Protein AF-A0AAV4PUG4-F1 (afdb_monomer_lite)

Structure (mmCIF, N/CA/C/O backbone):
data_AF-A0AAV4PUG4-F1
#
_entry.id   AF-A0AAV4PUG4-F1
#
loop_
_atom_site.group_PDB
_atom_site.id
_atom_site.type_symbol
_atom_site.label_atom_id
_atom_site.label_alt_id
_atom_site.label_comp_id
_atom_site.label_asym_id
_atom_site.label_entity_id
_atom_site.label_seq_id
_atom_site.pdbx_PDB_ins_code
_atom_site.Cartn_x
_atom_site.Cartn_y
_atom_site.Cartn_z
_atom_site.occupancy
_atom_site.B_iso_or_equiv
_atom_site.auth_seq_id
_atom_site.auth_comp_id
_atom_site.auth_asym_id
_atom_site.auth_atom_id
_atom_site.pdbx_PDB_model_num
ATOM 1 N N . MET A 1 1 ? -21.961 -2.783 -9.745 1.00 47.66 1 MET A N 1
ATOM 2 C CA . MET A 1 1 ? -20.865 -1.880 -9.333 1.00 47.66 1 MET A CA 1
ATOM 3 C C . MET A 1 1 ? -20.756 -1.959 -7.824 1.00 47.66 1 MET A C 1
ATOM 5 O O . MET A 1 1 ? -21.738 -1.637 -7.167 1.00 47.66 1 MET A O 1
ATOM 9 N N . ASN A 1 2 ? -19.625 -2.420 -7.285 1.00 57.22 2 ASN A N 1
ATOM 10 C CA . ASN A 1 2 ? -19.350 -2.232 -5.861 1.00 57.22 2 ASN A CA 1
ATOM 11 C C . ASN A 1 2 ? -19.141 -0.736 -5.630 1.00 57.22 2 ASN A C 1
ATOM 13 O O . ASN A 1 2 ? -18.275 -0.128 -6.254 1.00 57.22 2 ASN A O 1
ATOM 17 N N . VAL A 1 3 ? -19.992 -0.135 -4.803 1.00 79.38 3 VAL A N 1
ATOM 18 C CA . VAL A 1 3 ? -19.873 1.275 -4.426 1.00 79.38 3 VAL A CA 1
ATOM 19 C C . VAL A 1 3 ? -18.875 1.341 -3.279 1.00 79.38 3 VAL A C 1
ATOM 21 O O . VAL A 1 3 ? -19.104 0.715 -2.249 1.00 79.38 3 VAL A O 1
ATOM 24 N N . PHE A 1 4 ? -17.782 2.082 -3.458 1.00 77.25 4 PHE A N 1
ATOM 25 C CA . PHE A 1 4 ? -16.830 2.356 -2.384 1.00 77.25 4 PHE A CA 1
ATOM 26 C C . PHE A 1 4 ? -17.501 3.250 -1.336 1.00 77.25 4 PHE A C 1
ATOM 28 O O . PHE A 1 4 ? -17.987 4.333 -1.670 1.00 77.25 4 PHE A O 1
ATOM 35 N N . LYS A 1 5 ? -17.579 2.791 -0.084 1.00 79.19 5 LYS A N 1
ATOM 36 C CA . LYS A 1 5 ? -18.318 3.482 0.984 1.00 79.19 5 LYS A CA 1
ATOM 37 C C . LYS A 1 5 ? -17.374 3.902 2.096 1.00 79.19 5 LYS A C 1
ATOM 39 O O . LYS A 1 5 ? -16.655 3.072 2.647 1.00 79.19 5 LYS A O 1
ATOM 44 N N . ILE A 1 6 ? -17.434 5.179 2.455 1.00 83.25 6 ILE A N 1
ATOM 45 C CA . ILE A 1 6 ? -16.661 5.760 3.552 1.00 83.25 6 ILE A CA 1
ATOM 46 C C . ILE A 1 6 ? -17.635 6.215 4.636 1.00 83.25 6 ILE A C 1
ATOM 48 O O . ILE A 1 6 ? -18.618 6.894 4.335 1.00 83.25 6 ILE A O 1
ATOM 52 N N . ALA A 1 7 ? -17.369 5.841 5.884 1.00 82.06 7 ALA A N 1
ATOM 53 C CA . ALA A 1 7 ? -18.074 6.359 7.050 1.00 82.06 7 ALA A CA 1
ATOM 54 C C . ALA A 1 7 ? -17.152 7.270 7.860 1.00 82.06 7 ALA A C 1
ATOM 56 O O . ALA A 1 7 ? -15.950 7.028 7.941 1.00 82.06 7 ALA A O 1
ATOM 57 N N . GLN A 1 8 ? -17.717 8.280 8.513 1.00 87.56 8 GLN A N 1
ATOM 58 C CA . GLN A 1 8 ? -17.003 9.097 9.488 1.00 87.56 8 GLN A CA 1
ATOM 59 C C . GLN A 1 8 ? -17.889 9.295 10.713 1.00 87.56 8 GLN A C 1
ATOM 61 O O . GLN A 1 8 ? -19.052 9.666 10.556 1.00 87.56 8 GLN A O 1
ATOM 66 N N . GLN A 1 9 ? -17.356 9.044 11.911 1.00 85.75 9 GLN A N 1
ATOM 67 C CA . GLN A 1 9 ? -18.114 9.187 13.152 1.00 85.75 9 GLN A CA 1
ATOM 68 C C . GLN A 1 9 ? -17.207 9.446 14.364 1.00 85.75 9 GLN A C 1
ATOM 70 O O . GLN A 1 9 ? -16.270 8.691 14.624 1.00 85.75 9 GLN A O 1
ATOM 75 N N . ASN A 1 10 ? -17.562 10.452 15.169 1.00 88.94 10 ASN A N 1
ATOM 76 C CA . ASN A 1 10 ? -17.051 10.603 16.532 1.00 88.94 10 ASN A CA 1
ATOM 77 C C . ASN A 1 10 ? -17.900 9.741 17.492 1.00 88.94 10 ASN A C 1
ATOM 79 O O . ASN A 1 10 ? -19.133 9.814 17.472 1.00 88.94 10 ASN A O 1
ATOM 83 N N . LEU A 1 11 ? -17.251 8.901 18.299 1.00 89.50 11 LEU A N 1
ATOM 84 C CA . LEU A 1 11 ? -17.888 7.919 19.182 1.00 89.50 11 LEU A CA 1
ATOM 85 C C . LEU A 1 11 ? -17.875 8.319 20.664 1.00 89.50 11 LEU A C 1
ATOM 87 O O . LEU A 1 11 ? -18.442 7.587 21.477 1.00 89.50 11 LEU A O 1
ATOM 91 N N . GLN A 1 12 ? -17.275 9.462 21.014 1.00 93.06 12 GLN A N 1
ATOM 92 C CA . GLN A 1 12 ? -17.271 10.060 22.358 1.00 93.06 12 GLN A CA 1
ATOM 93 C C . GLN A 1 12 ? -16.884 9.079 23.477 1.00 93.06 12 GLN A C 1
ATOM 95 O O . GLN A 1 12 ? -17.506 9.032 24.540 1.00 93.06 12 GLN A O 1
ATOM 100 N N . HIS A 1 13 ? -15.908 8.216 23.204 1.00 88.06 13 HIS A N 1
ATOM 101 C CA . HIS A 1 13 ? -15.440 7.134 24.069 1.00 88.06 13 HIS A CA 1
ATOM 102 C C . HIS A 1 13 ? -16.545 6.156 24.523 1.00 88.06 13 HIS A C 1
ATOM 104 O O . HIS A 1 13 ? -16.383 5.431 25.505 1.00 88.06 13 HIS A O 1
ATOM 110 N N . SER A 1 14 ? -17.678 6.088 23.815 1.00 92.25 14 SER A N 1
ATOM 111 C CA . SER A 1 14 ? -18.820 5.245 24.176 1.00 92.25 14 SER A CA 1
ATOM 112 C C . SER A 1 14 ? -18.674 3.824 23.636 1.00 92.25 14 SER A C 1
ATOM 114 O O . SER A 1 14 ? -18.632 3.588 22.422 1.00 92.25 14 SER A O 1
ATOM 116 N N . LYS A 1 15 ? -18.667 2.840 24.546 1.00 88.38 15 LYS A N 1
ATOM 117 C CA . LYS A 1 15 ? -18.647 1.409 24.195 1.00 88.38 15 LYS A CA 1
ATOM 118 C C . LYS A 1 15 ? -19.828 1.029 23.304 1.00 88.38 15 LYS A C 1
ATOM 120 O O . LYS A 1 15 ? -19.654 0.322 22.316 1.00 88.38 15 LYS A O 1
ATOM 125 N N . ALA A 1 16 ? -21.024 1.511 23.643 1.00 91.94 16 ALA A N 1
ATOM 126 C CA . ALA A 1 16 ? -22.238 1.217 22.890 1.00 91.94 16 ALA A CA 1
ATOM 127 C C . ALA A 1 16 ? -22.187 1.821 21.481 1.00 91.94 16 ALA A C 1
ATOM 129 O O . ALA A 1 16 ? -22.486 1.120 20.516 1.00 91.94 16 ALA A O 1
ATOM 130 N N . ALA A 1 17 ? -21.751 3.082 21.355 1.00 86.81 17 ALA A N 1
ATOM 131 C CA . ALA A 1 17 ? -21.605 3.734 20.055 1.00 86.81 17 ALA A CA 1
ATOM 132 C C . ALA A 1 17 ? -20.586 2.997 19.178 1.00 86.81 17 ALA A C 1
ATOM 134 O O . ALA A 1 17 ? -20.859 2.735 18.013 1.00 86.81 17 ALA A O 1
ATOM 135 N N . THR A 1 18 ? -19.456 2.589 19.761 1.00 85.25 18 THR A N 1
ATOM 136 C CA . THR A 1 18 ? -18.406 1.844 19.052 1.00 85.25 18 THR A CA 1
ATOM 137 C C . THR A 1 18 ? -18.911 0.506 18.518 1.00 85.25 18 THR A C 1
ATOM 139 O O . THR A 1 18 ? -18.748 0.222 17.334 1.00 85.25 18 THR A O 1
ATOM 142 N N . LEU A 1 19 ? -19.584 -0.298 19.347 1.00 84.56 19 LEU A N 1
ATOM 143 C CA . LEU A 1 19 ? -20.103 -1.605 18.924 1.00 84.56 19 LEU A CA 1
ATOM 144 C C . LEU A 1 19 ? -21.215 -1.489 17.874 1.00 84.56 19 LEU A C 1
ATOM 146 O O . LEU A 1 19 ? -21.238 -2.259 16.915 1.00 84.56 19 LEU A O 1
ATOM 150 N N . LEU A 1 20 ? -22.125 -0.524 18.031 1.00 89.00 20 LEU A N 1
ATOM 151 C CA . LEU A 1 20 ? -23.179 -0.277 17.045 1.00 89.00 20 LEU A CA 1
ATOM 152 C C . LEU A 1 20 ? -22.601 0.217 15.718 1.00 89.00 20 LEU A C 1
ATOM 154 O O . LEU A 1 20 ? -23.068 -0.202 14.662 1.00 89.00 20 LEU A O 1
ATOM 158 N N . PHE A 1 21 ? -21.577 1.071 15.766 1.00 86.69 21 PHE A N 1
ATOM 159 C CA . PHE A 1 21 ? -20.921 1.573 14.569 1.00 86.69 21 PHE A CA 1
ATOM 160 C C . PHE A 1 21 ? -20.170 0.461 13.832 1.00 86.69 21 PHE A C 1
ATOM 162 O O . PHE A 1 21 ? -20.378 0.312 12.637 1.00 86.69 21 PHE A O 1
ATOM 169 N N . ILE A 1 22 ? -19.403 -0.392 14.524 1.00 80.06 22 ILE A N 1
ATOM 170 C CA . ILE A 1 22 ? -18.754 -1.568 13.908 1.00 80.06 22 ILE A CA 1
ATOM 171 C C . ILE A 1 22 ? -19.788 -2.463 13.217 1.00 80.06 22 ILE A C 1
ATOM 173 O O . ILE A 1 22 ? -19.631 -2.791 12.043 1.00 80.06 22 ILE A O 1
ATOM 177 N N . LYS A 1 23 ? -20.884 -2.789 13.911 1.00 82.19 23 LYS A N 1
ATOM 178 C CA . LYS A 1 23 ? -21.959 -3.608 13.340 1.00 82.19 23 LYS A CA 1
ATOM 179 C C . LYS A 1 23 ? -22.566 -2.964 12.091 1.00 82.19 23 LYS A C 1
ATOM 181 O O . LYS A 1 23 ? -22.809 -3.647 11.103 1.00 82.19 23 LYS A O 1
ATOM 186 N N . LEU A 1 24 ? -22.774 -1.647 12.111 1.00 85.06 24 LEU A N 1
ATOM 187 C CA . LEU A 1 24 ? -23.261 -0.898 10.955 1.00 85.06 24 LEU A CA 1
ATOM 188 C C . LEU A 1 24 ? -22.274 -0.954 9.780 1.00 85.06 24 LEU A C 1
ATOM 190 O O . LEU A 1 24 ? -22.708 -1.117 8.641 1.00 85.06 24 LEU A O 1
ATOM 194 N N . LEU A 1 25 ? -20.972 -0.808 10.045 1.00 81.50 25 LEU A N 1
ATOM 195 C CA . LEU A 1 25 ? -19.933 -0.870 9.017 1.00 81.50 25 LEU A CA 1
ATOM 196 C C . LEU A 1 25 ? -19.944 -2.225 8.301 1.00 81.50 25 LEU A C 1
ATOM 198 O O . LEU A 1 25 ? -19.922 -2.255 7.072 1.00 81.50 25 LEU A O 1
ATOM 202 N N . GLU A 1 26 ? -20.058 -3.318 9.060 1.00 76.69 26 GLU A N 1
ATOM 203 C CA . GLU A 1 26 ? -20.163 -4.686 8.535 1.00 76.69 26 GLU A CA 1
ATOM 204 C C . GLU A 1 26 ? -21.475 -4.909 7.766 1.00 76.69 26 GLU A C 1
ATOM 206 O O . GLU A 1 26 ? -21.458 -5.348 6.619 1.00 76.69 26 GLU A O 1
ATOM 211 N N . GLU A 1 27 ? -22.625 -4.554 8.354 1.00 86.19 27 GLU A N 1
ATOM 212 C C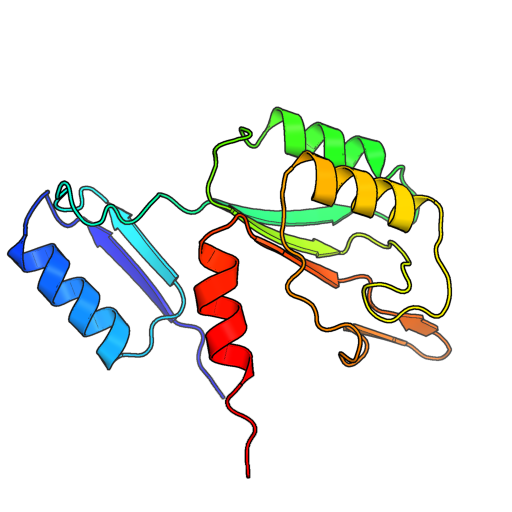A . GLU A 1 27 ? -23.950 -4.738 7.736 1.00 86.19 27 GLU A CA 1
ATOM 213 C C . GLU A 1 27 ? -24.123 -3.954 6.430 1.00 86.19 27 GLU A C 1
ATOM 215 O O . GLU A 1 27 ? -24.907 -4.338 5.557 1.00 86.19 27 GLU A O 1
ATOM 220 N N . LYS A 1 28 ? -23.450 -2.808 6.315 1.00 83.75 28 LYS A N 1
ATOM 221 C CA . LYS A 1 28 ? -23.546 -1.919 5.153 1.00 83.75 28 LYS A CA 1
ATOM 222 C C . LYS A 1 28 ? -22.356 -2.036 4.210 1.00 83.75 28 LYS A C 1
ATOM 224 O O . LYS A 1 28 ? -22.366 -1.331 3.196 1.00 83.75 28 LYS A O 1
ATOM 229 N N . ASP A 1 29 ? -21.412 -2.932 4.491 1.00 79.75 29 ASP A N 1
ATOM 230 C CA . ASP A 1 29 ? -20.234 -3.200 3.664 1.00 79.75 29 ASP A CA 1
ATOM 231 C C . ASP A 1 29 ? -19.435 -1.911 3.384 1.00 79.75 29 ASP A C 1
ATOM 233 O O . ASP A 1 29 ? -19.253 -1.489 2.239 1.00 79.75 29 ASP A O 1
ATOM 237 N N . PHE A 1 30 ? -19.069 -1.195 4.456 1.00 77.94 30 PHE A N 1
ATOM 238 C CA . PHE A 1 30 ? -18.215 -0.008 4.363 1.00 77.94 30 PHE A CA 1
ATOM 239 C C . PHE A 1 30 ? -16.760 -0.392 4.088 1.00 77.94 30 PHE A C 1
ATOM 241 O O . PHE A 1 30 ? -16.220 -1.317 4.686 1.00 77.94 30 PHE A O 1
ATOM 248 N N . SER A 1 31 ? -16.111 0.367 3.208 1.00 75.69 31 SER A N 1
ATOM 249 C CA . SER A 1 31 ? -14.725 0.141 2.790 1.00 75.69 31 SER A CA 1
ATOM 250 C C . SER A 1 31 ? -13.720 0.790 3.744 1.00 75.69 31 SER A C 1
ATOM 252 O O . SER A 1 31 ? -12.688 0.200 4.043 1.00 75.69 31 SER A O 1
ATOM 254 N N . ILE A 1 32 ? -14.017 2.004 4.223 1.00 78.25 32 ILE A N 1
ATOM 255 C CA . ILE A 1 32 ? -13.176 2.771 5.157 1.00 78.25 32 ILE A CA 1
ATOM 256 C C . ILE A 1 32 ? -14.069 3.424 6.220 1.00 78.25 32 ILE A C 1
ATOM 258 O O . ILE A 1 32 ? -15.160 3.908 5.907 1.00 78.25 32 ILE A O 1
ATOM 262 N N . ALA A 1 33 ? -13.593 3.478 7.466 1.00 77.25 33 ALA A N 1
ATOM 263 C CA . ALA A 1 33 ? -14.237 4.210 8.551 1.00 77.25 33 ALA A CA 1
ATOM 264 C C . ALA A 1 33 ? -13.249 5.142 9.266 1.00 77.25 33 ALA A C 1
ATOM 266 O O . ALA A 1 33 ? -12.259 4.688 9.832 1.00 77.25 33 ALA A O 1
ATOM 267 N N . CYS A 1 34 ? -13.547 6.440 9.275 1.00 80.19 34 CYS A N 1
ATOM 268 C CA . CYS A 1 34 ? -12.799 7.463 9.999 1.00 80.19 34 CYS A CA 1
ATOM 269 C C . CYS A 1 34 ? -13.440 7.673 11.375 1.00 80.19 34 CYS A C 1
ATOM 271 O O . CYS A 1 34 ? -14.495 8.304 11.486 1.00 80.19 34 CYS A O 1
ATOM 273 N N . VAL A 1 35 ? -12.820 7.135 12.420 1.00 79.88 35 VAL A N 1
ATOM 274 C CA . VAL A 1 35 ? -13.364 7.152 13.782 1.00 79.88 35 VAL A CA 1
ATOM 275 C C . VAL A 1 35 ? -12.633 8.184 14.635 1.00 79.88 35 VAL A C 1
ATOM 277 O O . VAL A 1 35 ? -11.409 8.204 14.655 1.00 79.88 35 VAL A O 1
ATOM 280 N N . GLN A 1 36 ? -13.368 9.026 15.363 1.00 80.94 36 GLN A N 1
ATOM 281 C CA . GLN A 1 36 ? -12.802 9.919 16.384 1.00 80.94 36 GLN A CA 1
ATOM 282 C C . GLN A 1 36 ? -13.305 9.511 17.773 1.00 80.94 36 GLN A C 1
ATOM 284 O O . GLN A 1 36 ? -14.446 9.075 17.907 1.00 80.94 36 GLN A O 1
ATOM 289 N N . GLU A 1 37 ? -12.464 9.648 18.800 1.00 83.56 37 GLU A N 1
ATOM 290 C CA . GLU A 1 37 ? -12.781 9.285 20.195 1.00 83.56 37 GLU A CA 1
ATOM 291 C C . GLU A 1 37 ? -13.421 7.883 20.340 1.00 83.56 37 GLU A C 1
ATOM 293 O O . GLU A 1 37 ? -14.517 7.754 20.889 1.00 83.56 37 GLU A O 1
ATOM 298 N N . PRO A 1 38 ? -12.797 6.797 19.842 1.00 83.88 38 PRO A N 1
ATOM 299 C CA . PRO A 1 38 ? -13.330 5.454 20.048 1.00 83.88 38 PRO A CA 1
ATOM 300 C C . PRO A 1 38 ? -13.320 5.061 21.532 1.00 83.88 38 PRO A C 1
ATOM 302 O O . PRO A 1 38 ? -12.540 5.579 22.341 1.00 83.88 38 PRO A O 1
ATOM 305 N N . TYR A 1 39 ? -14.170 4.100 21.900 1.00 83.25 39 TYR A N 1
ATOM 306 C CA . TYR A 1 39 ? -14.014 3.394 23.171 1.00 83.25 39 TYR A CA 1
ATOM 307 C C . TYR A 1 39 ? -12.816 2.445 23.091 1.00 83.25 39 TYR A C 1
ATOM 309 O O . TYR A 1 39 ? -12.804 1.519 22.280 1.00 83.25 39 TYR A O 1
ATOM 317 N N . ILE A 1 40 ? -11.819 2.673 23.942 1.00 74.12 40 ILE A N 1
ATOM 318 C CA . ILE A 1 40 ? -10.570 1.909 23.967 1.00 74.12 40 ILE A CA 1
ATOM 319 C C . ILE A 1 40 ? -10.715 0.758 24.972 1.00 74.12 40 ILE A C 1
ATOM 321 O O . ILE A 1 40 ? -11.024 0.982 26.142 1.00 74.12 40 ILE A O 1
ATOM 325 N N . THR A 1 41 ? -10.487 -0.478 24.521 1.00 66.00 41 THR A N 1
ATOM 326 C CA . THR A 1 41 ? -10.338 -1.652 25.400 1.00 66.00 41 THR A CA 1
ATOM 327 C C . THR A 1 41 ? -8.920 -2.194 25.310 1.00 66.00 41 THR A C 1
ATOM 329 O O . THR A 1 41 ? -8.250 -1.999 24.300 1.00 66.00 41 THR A O 1
ATOM 332 N N . ASN A 1 42 ? -8.487 -2.945 26.322 1.00 60.06 42 ASN A N 1
ATOM 333 C CA . ASN A 1 42 ? -7.190 -3.627 26.308 1.00 60.06 42 ASN A CA 1
ATOM 334 C C . ASN A 1 42 ? -7.103 -4.780 25.283 1.00 60.06 42 ASN A C 1
ATOM 336 O O . ASN A 1 42 ? -6.039 -5.375 25.151 1.00 60.06 42 ASN A O 1
ATOM 340 N N . GLU A 1 43 ? -8.193 -5.124 24.581 1.00 55.75 43 GLU A N 1
ATOM 341 C CA . GLU A 1 43 ? -8.270 -6.332 23.740 1.00 55.75 43 GLU A CA 1
ATOM 342 C C . GLU A 1 43 ? -8.382 -6.054 22.230 1.00 55.75 43 GLU A C 1
ATOM 344 O O . GLU A 1 43 ? -8.063 -6.923 21.416 1.00 55.75 43 GLU A O 1
ATOM 349 N N . HIS A 1 44 ? -8.774 -4.844 21.822 1.00 53.38 44 HIS A N 1
ATOM 350 C CA . HIS A 1 44 ? -8.688 -4.418 20.424 1.00 53.38 44 HIS A CA 1
ATOM 351 C C . HIS A 1 44 ? -8.793 -2.897 20.336 1.00 53.38 44 HIS A C 1
ATOM 353 O O . HIS A 1 44 ? -9.851 -2.320 20.596 1.00 53.38 44 HIS A O 1
ATOM 359 N N . ILE A 1 45 ? -7.690 -2.254 19.969 1.00 53.16 45 ILE A N 1
ATOM 360 C CA . ILE A 1 45 ? -7.675 -0.851 19.565 1.00 53.16 45 ILE A CA 1
ATOM 361 C C . ILE A 1 45 ? -7.840 -0.862 18.040 1.00 53.16 45 ILE A C 1
ATOM 363 O O . ILE A 1 45 ? -7.068 -1.556 17.377 1.00 53.16 45 ILE A O 1
ATOM 367 N N . PRO A 1 46 ? -8.829 -0.162 17.452 1.00 55.78 46 PRO A N 1
ATOM 368 C CA . PRO A 1 46 ? -8.740 0.215 16.049 1.00 55.78 46 PRO A CA 1
ATOM 369 C C . PRO A 1 46 ? -7.508 1.111 15.936 1.00 55.78 46 PRO A C 1
ATOM 371 O O . PRO A 1 46 ? -7.524 2.244 16.411 1.00 55.78 46 PRO A O 1
ATOM 374 N N . GLU A 1 47 ? -6.405 0.565 15.443 1.00 64.19 47 GLU A N 1
ATOM 375 C CA . GLU A 1 47 ? -5.190 1.344 15.257 1.00 64.19 47 GLU A CA 1
ATOM 376 C C . GLU A 1 47 ? -5.436 2.373 14.152 1.00 64.19 47 GLU A C 1
ATOM 378 O O . GLU A 1 47 ? -6.050 2.052 13.132 1.00 64.19 47 GLU A O 1
ATOM 383 N N . ASP A 1 48 ? -4.974 3.606 14.356 1.00 65.44 48 ASP A N 1
ATOM 384 C CA . ASP A 1 48 ? -5.051 4.638 13.327 1.00 65.44 48 ASP A CA 1
ATOM 385 C C . ASP A 1 48 ? -4.290 4.163 12.084 1.00 65.44 48 ASP A C 1
ATOM 387 O O . ASP A 1 48 ? -3.086 3.903 12.145 1.00 65.44 48 ASP A O 1
ATOM 391 N N . VAL A 1 49 ? -5.000 4.032 10.959 1.00 74.56 49 VAL A N 1
ATOM 392 C CA . VAL A 1 49 ? -4.410 3.664 9.669 1.00 74.56 49 VAL A CA 1
ATOM 393 C C . VAL A 1 49 ? -4.212 4.918 8.826 1.00 74.56 49 VAL A C 1
ATOM 395 O O . VAL A 1 49 ? -5.174 5.598 8.470 1.00 74.56 49 VAL A O 1
ATOM 398 N N . ALA A 1 50 ? -2.968 5.197 8.449 1.00 75.25 50 ALA A N 1
ATOM 399 C CA . ALA A 1 50 ? -2.637 6.204 7.454 1.00 75.25 50 ALA A CA 1
ATOM 400 C C . ALA A 1 50 ? -2.850 5.644 6.038 1.00 75.25 50 ALA A C 1
ATOM 402 O O . ALA A 1 50 ? -2.270 4.624 5.667 1.00 75.25 50 ALA A O 1
ATOM 403 N N . LEU A 1 51 ? -3.664 6.321 5.229 1.00 82.06 51 LEU A N 1
ATOM 404 C CA . LEU A 1 51 ? -3.743 6.063 3.792 1.00 82.06 51 LEU A CA 1
ATOM 405 C C . LEU A 1 51 ? -2.825 7.045 3.063 1.00 82.06 51 LEU A C 1
ATOM 407 O O . LEU A 1 51 ? -3.074 8.250 3.083 1.00 82.06 51 LEU A O 1
ATOM 411 N N . THR A 1 52 ? -1.803 6.525 2.391 1.00 84.06 52 THR A N 1
ATOM 412 C CA . THR A 1 52 ? -0.848 7.328 1.624 1.00 84.06 52 THR A CA 1
ATOM 413 C C . THR A 1 52 ? -1.001 7.041 0.138 1.00 84.06 52 THR A C 1
ATOM 415 O O . THR A 1 52 ? -0.836 5.904 -0.297 1.00 84.06 52 THR A O 1
ATOM 418 N N . SER A 1 53 ? -1.278 8.083 -0.645 1.00 88.50 53 SER A N 1
ATOM 419 C CA . SER A 1 53 ? -1.196 8.043 -2.106 1.00 88.50 53 SER A CA 1
ATOM 420 C C . SER A 1 53 ? 0.130 8.651 -2.546 1.00 88.50 53 SER A C 1
ATOM 422 O O . SER A 1 53 ? 0.464 9.746 -2.098 1.00 88.50 53 SER A O 1
ATOM 424 N N . THR A 1 54 ? 0.871 7.983 -3.427 1.00 89.69 54 THR A N 1
ATOM 425 C CA . THR A 1 54 ? 2.151 8.493 -3.941 1.00 89.69 54 THR A CA 1
ATOM 426 C C . THR A 1 54 ? 2.284 8.300 -5.449 1.00 89.69 54 THR A C 1
ATOM 428 O O . THR A 1 54 ? 1.649 7.428 -6.039 1.00 89.69 54 THR A O 1
ATOM 431 N N . TYR A 1 55 ? 3.098 9.141 -6.073 1.00 93.69 55 TYR A N 1
ATOM 432 C CA . TYR A 1 55 ? 3.472 9.042 -7.477 1.00 93.69 55 TYR A CA 1
ATOM 433 C C . TYR A 1 55 ? 4.967 9.321 -7.581 1.00 93.69 55 TYR A C 1
ATOM 435 O O . TYR A 1 55 ? 5.433 10.357 -7.107 1.00 93.69 55 TYR A O 1
ATOM 443 N N . SER A 1 56 ? 5.706 8.411 -8.207 1.00 95.69 56 SER A N 1
ATOM 444 C CA . SER A 1 56 ? 7.113 8.605 -8.537 1.00 95.69 56 SER A CA 1
ATOM 445 C C . SER A 1 56 ? 7.260 8.650 -10.051 1.00 95.69 56 SER A C 1
ATOM 447 O O . SER A 1 56 ? 6.992 7.662 -10.740 1.00 95.69 56 SER A O 1
ATOM 449 N N . SER A 1 57 ? 7.678 9.805 -10.572 1.00 95.19 57 SER A N 1
ATOM 450 C CA . SER A 1 57 ? 7.850 10.004 -12.010 1.00 95.19 57 SER A CA 1
ATOM 451 C C . SER A 1 57 ? 8.882 9.020 -12.581 1.00 95.19 57 SER A C 1
ATOM 453 O O . SER A 1 57 ? 9.942 8.836 -11.976 1.00 95.19 57 SER A O 1
ATOM 455 N N . PRO A 1 58 ? 8.655 8.438 -13.777 1.00 93.69 58 PRO A N 1
ATOM 456 C CA . PRO A 1 58 ? 9.646 7.570 -14.416 1.00 93.69 58 PRO A CA 1
ATOM 457 C C . PRO A 1 58 ? 10.930 8.323 -14.800 1.00 93.69 58 PRO A C 1
ATOM 459 O O . PRO A 1 58 ? 11.959 7.698 -15.042 1.00 93.69 58 PRO A O 1
ATOM 462 N N . SER A 1 59 ? 10.871 9.658 -14.892 1.00 94.00 59 SER A N 1
ATOM 463 C CA . SER A 1 59 ? 12.002 10.515 -15.261 1.00 94.00 59 SER A CA 1
ATOM 464 C C . SER A 1 59 ? 12.812 11.030 -14.070 1.00 94.00 59 SER A C 1
ATOM 466 O O . SER A 1 59 ? 13.815 11.707 -14.280 1.00 94.00 59 SER A O 1
ATOM 468 N N . GLU A 1 60 ? 12.358 10.783 -12.843 1.00 92.00 60 GLU A N 1
ATOM 469 C CA . GLU A 1 60 ? 12.993 11.266 -11.614 1.00 92.00 60 GLU A CA 1
ATOM 470 C C . GLU A 1 60 ? 13.602 10.103 -10.830 1.00 92.00 60 GLU A C 1
ATOM 472 O O . GLU A 1 60 ? 13.308 8.935 -11.088 1.00 92.00 60 GLU A O 1
ATOM 477 N N . ASP A 1 61 ? 14.470 10.414 -9.870 1.00 92.44 61 ASP A N 1
ATOM 478 C CA . ASP A 1 61 ? 15.006 9.397 -8.969 1.00 92.44 61 ASP A CA 1
ATOM 479 C C . ASP A 1 61 ? 13.901 8.895 -8.027 1.00 92.44 61 ASP A C 1
ATOM 481 O O . ASP A 1 61 ? 13.174 9.688 -7.436 1.00 92.44 61 ASP A O 1
ATOM 485 N N . LEU A 1 62 ? 13.766 7.574 -7.890 1.00 95.25 62 LEU A N 1
ATOM 486 C CA . LEU A 1 62 ? 12.821 6.977 -6.944 1.00 95.25 62 LEU A CA 1
ATOM 487 C C . LEU A 1 62 ? 13.223 7.293 -5.501 1.00 95.25 62 LEU A C 1
ATOM 489 O O . LEU A 1 62 ? 12.355 7.418 -4.636 1.00 95.25 62 LEU A O 1
ATOM 493 N N . ASP A 1 63 ? 14.525 7.415 -5.240 1.00 95.00 63 ASP A N 1
ATOM 494 C CA . ASP A 1 63 ? 15.051 7.562 -3.887 1.00 95.00 63 ASP A CA 1
ATOM 495 C C . ASP A 1 63 ? 14.515 8.824 -3.198 1.00 95.00 63 ASP A C 1
ATOM 497 O O . ASP A 1 63 ? 14.156 8.774 -2.024 1.00 95.00 63 ASP A O 1
ATOM 501 N N . SER A 1 64 ? 14.324 9.924 -3.935 1.00 93.00 64 SER A N 1
ATOM 502 C CA . SER A 1 64 ? 13.720 11.147 -3.386 1.00 93.00 64 SER A CA 1
ATOM 503 C C . SER A 1 64 ? 12.296 10.902 -2.876 1.00 93.00 64 SER A C 1
ATOM 505 O O . SER A 1 64 ? 11.971 11.280 -1.753 1.00 93.00 64 SER A O 1
ATOM 507 N N . THR A 1 65 ? 11.471 10.177 -3.640 1.00 92.94 65 THR A N 1
ATOM 508 C CA . THR A 1 65 ? 10.103 9.818 -3.233 1.00 92.94 65 THR A CA 1
ATOM 509 C C . THR A 1 65 ? 10.109 8.962 -1.962 1.00 92.94 65 THR A C 1
ATOM 511 O O . THR A 1 65 ? 9.277 9.147 -1.072 1.00 92.94 65 THR A O 1
ATOM 514 N N . LEU A 1 66 ? 11.050 8.020 -1.852 1.00 94.00 66 LEU A N 1
ATOM 515 C CA . LEU A 1 66 ? 11.174 7.136 -0.688 1.00 94.00 66 LEU A CA 1
ATOM 516 C C . LEU A 1 66 ? 11.722 7.865 0.551 1.00 94.00 66 LEU A C 1
ATOM 518 O O . LEU A 1 66 ? 11.319 7.560 1.681 1.00 94.00 66 LEU A O 1
ATOM 522 N N . GLN A 1 67 ? 12.605 8.846 0.358 1.00 93.06 67 GLN A N 1
ATOM 523 C CA . GLN A 1 67 ? 13.094 9.729 1.417 1.00 93.06 67 GLN A CA 1
ATOM 524 C C . GLN A 1 67 ? 11.986 10.657 1.929 1.00 93.06 67 GLN A C 1
ATOM 526 O O . GLN A 1 67 ? 11.790 10.750 3.143 1.00 93.06 67 GLN A O 1
ATOM 531 N N . ASP A 1 68 ? 11.206 11.267 1.035 1.00 89.69 68 ASP A N 1
ATOM 532 C CA . ASP A 1 68 ? 10.044 12.091 1.389 1.00 89.69 68 ASP A CA 1
ATOM 533 C C . ASP A 1 68 ? 9.007 11.276 2.165 1.00 89.69 68 ASP A C 1
ATOM 535 O O . ASP A 1 68 ? 8.508 11.699 3.212 1.00 89.69 68 ASP A O 1
ATOM 539 N N . TYR A 1 69 ? 8.747 10.047 1.716 1.00 88.50 69 TYR A N 1
ATOM 540 C CA . TYR A 1 69 ? 7.907 9.114 2.453 1.00 88.50 69 TYR A CA 1
ATOM 541 C C . TYR A 1 69 ? 8.451 8.855 3.865 1.00 88.50 69 TYR A C 1
ATOM 543 O O . TYR A 1 69 ? 7.708 8.856 4.848 1.00 88.50 69 TYR A O 1
ATOM 551 N N . SER A 1 70 ? 9.758 8.623 3.982 1.00 88.81 70 SER A N 1
ATOM 552 C CA . SER A 1 70 ? 10.394 8.270 5.254 1.00 88.81 70 SER A CA 1
ATOM 553 C C . SER A 1 70 ? 10.482 9.422 6.241 1.00 88.81 70 SER A C 1
ATOM 555 O O . SER A 1 70 ? 10.413 9.181 7.445 1.00 88.81 70 SER A O 1
ATOM 557 N N . SER A 1 71 ? 10.594 10.653 5.749 1.00 87.75 71 SER A N 1
ATOM 558 C CA . SER A 1 71 ? 10.552 11.854 6.579 1.00 87.75 71 SER A CA 1
ATOM 559 C C . SER A 1 71 ? 9.131 12.193 7.042 1.00 87.75 71 SER A C 1
ATOM 561 O O . SER A 1 71 ? 8.958 12.716 8.141 1.00 87.75 71 SER A O 1
ATOM 563 N N . THR A 1 72 ? 8.117 11.847 6.241 1.00 83.75 72 THR A N 1
ATOM 564 C CA . THR A 1 72 ? 6.712 12.175 6.521 1.00 83.75 72 THR A CA 1
ATOM 565 C C . THR A 1 72 ? 6.024 11.137 7.404 1.00 83.75 72 THR A C 1
ATOM 567 O O . THR A 1 72 ? 5.254 11.500 8.293 1.00 83.75 72 THR A O 1
ATOM 570 N N . ILE A 1 73 ? 6.274 9.844 7.168 1.00 82.06 73 ILE A N 1
ATOM 571 C CA . ILE A 1 73 ? 5.521 8.757 7.799 1.00 82.06 73 ILE A CA 1
ATOM 572 C C . ILE A 1 73 ? 6.409 7.972 8.776 1.00 82.06 73 ILE A C 1
ATOM 574 O O . ILE A 1 73 ? 7.315 7.251 8.330 1.00 82.06 73 ILE A O 1
ATOM 578 N N . PRO A 1 74 ? 6.139 8.037 10.097 1.00 82.69 74 PRO A N 1
ATOM 579 C CA . PRO A 1 74 ? 6.899 7.306 11.109 1.00 82.69 74 PRO A CA 1
ATOM 580 C C . PRO A 1 74 ? 6.902 5.790 10.880 1.00 82.69 74 PRO A C 1
ATOM 582 O O . PRO A 1 74 ? 5.933 5.225 10.373 1.00 82.69 74 PRO A O 1
ATOM 585 N N . MET A 1 75 ? 7.965 5.113 11.325 1.00 77.25 75 MET A N 1
ATOM 586 C CA . MET A 1 75 ? 8.139 3.661 11.153 1.00 77.25 75 MET A CA 1
ATOM 587 C C . MET A 1 75 ? 7.004 2.809 11.736 1.00 77.25 75 MET A C 1
ATOM 589 O O . MET A 1 75 ? 6.632 1.809 11.136 1.00 77.25 75 MET A O 1
ATOM 593 N N . ASN A 1 76 ? 6.427 3.222 12.866 1.00 73.25 76 ASN A N 1
ATOM 594 C CA . ASN A 1 76 ? 5.407 2.450 13.586 1.00 73.25 76 ASN A CA 1
ATOM 595 C C . ASN A 1 76 ? 3.969 2.826 13.185 1.00 73.25 76 ASN A C 1
ATOM 597 O O . ASN A 1 76 ? 3.032 2.585 13.943 1.00 73.25 76 ASN A O 1
ATOM 601 N N . THR A 1 77 ? 3.792 3.470 12.030 1.00 71.81 77 THR A N 1
ATOM 602 C CA . THR A 1 77 ? 2.471 3.871 11.537 1.00 71.81 77 THR A CA 1
ATOM 603 C C . THR A 1 77 ? 1.815 2.692 10.830 1.00 71.81 77 THR A C 1
ATOM 605 O O . THR A 1 77 ? 2.373 2.152 9.874 1.00 71.81 77 THR A O 1
ATOM 608 N N . HIS A 1 78 ? 0.609 2.310 11.254 1.00 76.00 78 HIS A N 1
ATOM 609 C CA . HIS A 1 78 ? -0.209 1.393 10.466 1.00 76.00 78 HIS A CA 1
ATOM 610 C C . HIS A 1 78 ? -0.628 2.115 9.198 1.00 76.00 78 HIS A C 1
ATOM 612 O O . HIS A 1 78 ? -1.198 3.198 9.259 1.00 76.00 78 HIS A O 1
ATOM 618 N N . GLN A 1 79 ? -0.292 1.562 8.040 1.00 79.25 79 GLN A N 1
ATOM 619 C CA . GLN A 1 79 ? -0.402 2.305 6.793 1.00 79.25 79 GLN A CA 1
ATOM 620 C C . GLN A 1 79 ? -0.807 1.408 5.633 1.00 79.25 79 GLN A C 1
ATOM 622 O O . GLN A 1 79 ? -0.392 0.248 5.548 1.00 79.25 79 GLN A O 1
ATOM 627 N N . ILE A 1 80 ? -1.601 1.989 4.741 1.00 85.06 80 ILE A N 1
ATOM 628 C CA . ILE A 1 80 ? -1.891 1.483 3.405 1.00 85.06 80 ILE A CA 1
ATOM 629 C C . ILE A 1 80 ? -1.265 2.480 2.437 1.00 85.06 80 ILE A C 1
ATOM 631 O O . ILE A 1 80 ? -1.604 3.663 2.453 1.00 85.06 80 ILE A O 1
ATOM 635 N N . ILE A 1 81 ? -0.343 2.007 1.610 1.00 87.62 81 ILE A N 1
ATOM 636 C CA . ILE A 1 81 ? 0.312 2.810 0.582 1.00 87.62 81 ILE A CA 1
ATOM 637 C C . ILE A 1 81 ? -0.235 2.362 -0.761 1.00 87.62 81 ILE A C 1
ATOM 639 O O . ILE A 1 81 ? -0.179 1.176 -1.078 1.00 87.62 81 ILE A O 1
ATOM 643 N N . CYS A 1 82 ? -0.713 3.310 -1.551 1.00 91.31 82 CYS A N 1
ATOM 644 C CA . CYS A 1 82 ? -1.104 3.104 -2.935 1.00 91.31 82 CYS A CA 1
ATOM 645 C C . CYS A 1 82 ? -0.283 4.064 -3.787 1.00 91.31 82 CYS A C 1
ATOM 647 O O . CYS A 1 82 ? -0.221 5.256 -3.481 1.00 91.31 82 CYS A O 1
ATOM 649 N N . GLY A 1 83 ? 0.342 3.593 -4.855 1.00 92.50 83 GLY A N 1
ATOM 650 C CA . GLY A 1 83 ? 1.032 4.527 -5.729 1.00 92.50 83 GLY A CA 1
ATOM 651 C C . GLY A 1 83 ? 1.498 3.946 -7.037 1.00 92.50 83 GLY A C 1
ATOM 652 O O . GLY A 1 83 ? 1.623 2.735 -7.182 1.00 92.50 83 GLY A O 1
ATOM 653 N N . ASP A 1 84 ? 1.778 4.848 -7.963 1.00 96.00 84 ASP A N 1
ATOM 654 C CA . ASP A 1 84 ? 2.479 4.550 -9.202 1.00 96.00 84 ASP A CA 1
ATOM 655 C C . ASP A 1 84 ? 3.967 4.821 -8.965 1.00 96.00 84 ASP A C 1
ATOM 657 O O . ASP A 1 84 ? 4.394 5.958 -8.743 1.00 96.00 84 ASP A O 1
ATOM 661 N N . PHE A 1 85 ? 4.752 3.749 -8.947 1.00 96.12 85 PHE A N 1
ATOM 662 C CA . PHE A 1 85 ? 6.178 3.798 -8.646 1.00 96.12 85 PHE A CA 1
ATOM 663 C C . PHE A 1 85 ? 7.046 3.775 -9.898 1.00 96.12 85 PHE A C 1
ATOM 665 O O . PHE A 1 85 ? 8.261 3.951 -9.776 1.00 96.12 85 PHE A O 1
ATOM 672 N N . ASN A 1 86 ? 6.470 3.533 -11.083 1.00 96.94 86 ASN A N 1
ATOM 673 C CA . ASN A 1 86 ? 7.221 3.350 -12.328 1.00 96.94 86 ASN A CA 1
ATOM 674 C C . ASN A 1 86 ? 8.461 2.448 -12.146 1.00 96.94 86 ASN A C 1
ATOM 676 O O . ASN A 1 86 ? 9.561 2.786 -12.580 1.00 96.94 86 ASN A O 1
ATOM 680 N N . ALA A 1 87 ? 8.305 1.346 -11.407 1.00 96.62 87 ALA A N 1
ATOM 681 C CA . ALA A 1 87 ? 9.386 0.444 -11.021 1.00 96.62 87 ALA A CA 1
ATOM 682 C C . ALA A 1 87 ? 9.104 -0.961 -11.554 1.00 96.62 87 ALA A C 1
ATOM 684 O O . ALA A 1 87 ? 7.979 -1.458 -11.449 1.00 96.62 87 ALA A O 1
ATOM 685 N N . HIS A 1 88 ? 10.113 -1.614 -12.127 1.00 96.25 88 HIS A N 1
ATOM 686 C CA . HIS A 1 88 ? 9.946 -2.935 -12.725 1.00 96.25 88 HIS A CA 1
ATOM 687 C C . HIS A 1 88 ? 10.548 -4.006 -11.815 1.00 96.25 88 HIS A C 1
ATOM 689 O O . HIS A 1 88 ? 11.751 -4.002 -11.558 1.00 96.25 88 HIS A O 1
ATOM 695 N N . SER A 1 89 ? 9.728 -4.956 -11.362 1.00 96.19 89 SER A N 1
ATOM 696 C CA . SER A 1 89 ? 10.196 -6.187 -10.721 1.00 96.19 89 SER A CA 1
ATOM 697 C C . SER A 1 89 ? 9.375 -7.387 -11.161 1.00 96.19 89 SER A C 1
ATOM 699 O O . SER A 1 89 ? 8.166 -7.305 -11.394 1.00 96.19 89 SER A O 1
ATOM 701 N N . THR A 1 90 ? 10.051 -8.530 -11.221 1.00 95.06 90 THR A N 1
ATOM 702 C CA . THR A 1 90 ? 9.424 -9.836 -11.428 1.00 95.06 90 THR A CA 1
ATOM 703 C C . THR A 1 90 ? 8.471 -10.215 -10.301 1.00 95.06 90 THR A C 1
ATOM 705 O O . THR A 1 90 ? 7.579 -11.036 -10.510 1.00 95.06 90 THR A O 1
ATOM 708 N N . THR A 1 91 ? 8.602 -9.573 -9.137 1.00 94.69 91 THR A N 1
ATOM 709 C CA . THR A 1 91 ? 7.733 -9.759 -7.969 1.00 94.69 91 THR A CA 1
ATOM 710 C C . THR A 1 91 ? 6.283 -9.350 -8.242 1.00 94.69 91 THR A C 1
ATOM 712 O O . THR A 1 91 ? 5.368 -9.982 -7.722 1.00 94.69 91 THR A O 1
ATOM 715 N N . TRP A 1 92 ? 6.052 -8.336 -9.082 1.00 94.19 92 TRP A N 1
ATOM 716 C CA . TRP A 1 92 ? 4.712 -7.805 -9.384 1.00 94.19 92 TRP A CA 1
ATOM 717 C C . TRP A 1 92 ? 4.351 -7.846 -10.875 1.00 94.19 92 TRP A C 1
ATOM 719 O O . TRP A 1 92 ? 3.522 -7.063 -11.328 1.00 94.19 92 TRP A O 1
ATOM 729 N N . GLY A 1 93 ? 4.953 -8.764 -11.637 1.00 93.50 93 GLY A N 1
ATOM 730 C CA . GLY A 1 93 ? 4.460 -9.137 -12.970 1.00 93.50 93 GLY A CA 1
ATOM 731 C C . GLY A 1 93 ? 5.351 -8.760 -14.156 1.00 93.50 93 GLY A C 1
ATOM 732 O O . GLY A 1 93 ? 5.081 -9.198 -15.273 1.00 93.50 93 GLY A O 1
ATOM 733 N N . TYR A 1 94 ? 6.444 -8.014 -13.957 1.00 94.75 94 TYR A N 1
ATOM 734 C CA . TYR A 1 94 ? 7.393 -7.758 -15.048 1.00 94.75 94 TYR A CA 1
ATOM 735 C C . TYR A 1 94 ? 8.260 -8.987 -15.363 1.00 94.75 94 TYR A C 1
ATOM 737 O O . TYR A 1 94 ? 8.492 -9.849 -14.527 1.00 94.75 94 TYR A O 1
ATOM 745 N N . ASN A 1 95 ? 8.823 -9.043 -16.572 1.00 93.88 95 ASN A N 1
ATOM 746 C CA . ASN A 1 95 ? 9.755 -10.113 -16.962 1.00 93.88 95 ASN A CA 1
ATOM 747 C C . ASN A 1 95 ? 11.205 -9.861 -16.511 1.00 93.88 95 ASN A C 1
ATOM 749 O O . ASN A 1 95 ? 12.074 -10.708 -16.707 1.00 93.88 95 ASN A O 1
ATOM 753 N N . SER A 1 96 ? 11.486 -8.685 -15.952 1.00 94.81 96 SER A N 1
ATOM 754 C CA . SER A 1 96 ? 12.822 -8.265 -15.535 1.00 94.81 96 SER A CA 1
ATOM 755 C C . SER A 1 96 ? 12.753 -7.272 -14.382 1.00 94.81 96 SER A C 1
ATOM 757 O O . SER A 1 96 ? 11.760 -6.561 -14.233 1.00 94.81 96 SER A O 1
ATOM 759 N N . GLU A 1 97 ? 13.845 -7.178 -13.631 1.00 95.62 97 GLU A N 1
ATOM 760 C CA . GLU A 1 97 ? 14.054 -6.138 -12.626 1.00 95.62 97 GLU A CA 1
ATOM 761 C C . GLU A 1 97 ? 14.888 -4.980 -13.166 1.00 95.62 97 GLU A C 1
ATOM 763 O O . GLU A 1 97 ? 15.954 -5.197 -13.750 1.00 95.62 97 GLU A O 1
ATOM 768 N N . ASP A 1 98 ? 14.436 -3.755 -12.912 1.00 96.56 98 ASP A N 1
ATOM 769 C CA . ASP A 1 98 ? 15.240 -2.549 -13.090 1.00 96.56 98 ASP A CA 1
ATOM 770 C C . ASP A 1 98 ? 15.812 -2.050 -11.749 1.00 96.56 98 ASP A C 1
ATOM 772 O O . ASP A 1 98 ? 15.606 -2.639 -10.685 1.00 96.56 98 ASP A O 1
ATOM 776 N N . GLN A 1 99 ? 16.598 -0.971 -11.794 1.00 96.56 99 GLN A N 1
ATOM 777 C CA . GLN A 1 99 ? 17.203 -0.407 -10.585 1.00 96.56 99 GLN A CA 1
ATOM 778 C C . GLN A 1 99 ? 16.148 0.146 -9.616 1.00 96.56 99 GLN A C 1
ATOM 780 O O . GLN A 1 99 ? 16.324 0.049 -8.403 1.00 96.56 99 GLN A O 1
ATOM 785 N N . ARG A 1 100 ? 15.043 0.690 -10.141 1.00 97.56 100 ARG A N 1
ATOM 786 C CA . ARG A 1 100 ? 13.941 1.233 -9.338 1.00 97.56 100 ARG A CA 1
ATOM 787 C C . ARG A 1 100 ? 13.220 0.119 -8.584 1.00 97.56 100 ARG A C 1
ATOM 789 O O . ARG A 1 100 ? 12.957 0.268 -7.399 1.00 97.56 100 ARG A O 1
ATOM 796 N N . GLY A 1 101 ? 12.967 -1.015 -9.233 1.00 97.06 101 GLY A N 1
ATOM 797 C CA . GLY A 1 101 ? 12.365 -2.200 -8.632 1.00 97.06 101 GLY A CA 1
ATOM 798 C C . GLY A 1 101 ? 13.205 -2.749 -7.487 1.00 97.06 101 GLY A C 1
ATOM 799 O O . GLY A 1 101 ? 12.661 -3.036 -6.425 1.00 97.06 101 GLY A O 1
ATOM 800 N N . LYS A 1 102 ? 14.531 -2.803 -7.656 1.00 97.19 102 LYS A N 1
ATOM 801 C CA . LYS A 1 102 ? 15.456 -3.218 -6.588 1.00 97.19 102 LYS A CA 1
ATOM 802 C C . LYS A 1 102 ? 15.414 -2.271 -5.391 1.00 97.19 102 LYS A C 1
ATOM 804 O O . LYS A 1 102 ? 15.202 -2.724 -4.272 1.00 97.19 102 LYS A O 1
ATOM 809 N N . LEU A 1 103 ? 15.531 -0.964 -5.636 1.00 97.31 103 LEU A N 1
ATOM 810 C CA . LEU A 1 103 ? 15.441 0.055 -4.584 1.00 97.31 103 LEU A CA 1
ATOM 811 C C . LEU A 1 103 ? 14.100 -0.006 -3.843 1.00 97.31 103 LEU A C 1
ATOM 813 O O . LEU A 1 103 ? 14.057 0.078 -2.617 1.00 97.31 103 LEU A O 1
ATOM 817 N N . LEU A 1 104 ? 13.002 -0.199 -4.576 1.00 96.69 104 LEU A N 1
ATOM 818 C CA . LEU A 1 104 ? 11.677 -0.327 -3.986 1.00 96.69 104 LEU A CA 1
ATOM 819 C C . LEU A 1 104 ? 11.553 -1.596 -3.134 1.00 96.69 104 LEU A C 1
ATOM 821 O O . LEU A 1 104 ? 10.994 -1.533 -2.044 1.00 96.69 104 LEU A O 1
ATOM 825 N N . MET A 1 105 ? 12.105 -2.726 -3.581 1.00 95.44 105 MET A N 1
ATOM 826 C CA . MET A 1 105 ? 12.134 -3.977 -2.810 1.00 95.44 105 MET A CA 1
ATOM 827 C C . MET A 1 105 ? 12.962 -3.865 -1.528 1.00 95.44 105 MET A C 1
ATOM 829 O O . MET A 1 105 ? 12.520 -4.332 -0.472 1.00 95.44 105 MET A O 1
ATOM 833 N N . ASP A 1 106 ? 14.117 -3.203 -1.591 1.00 96.25 106 ASP A N 1
ATOM 834 C CA . ASP A 1 106 ? 14.935 -2.910 -0.410 1.00 96.25 106 ASP A CA 1
ATOM 835 C C . ASP A 1 106 ? 14.154 -2.040 0.581 1.00 96.25 106 ASP A C 1
ATOM 837 O O . ASP A 1 106 ? 14.117 -2.325 1.780 1.00 96.25 106 ASP A O 1
ATOM 841 N N . PHE A 1 107 ? 13.447 -1.027 0.078 1.00 94.06 107 PHE A N 1
ATOM 842 C CA . PHE A 1 107 ? 12.603 -0.155 0.884 1.00 94.06 107 PHE A CA 1
ATOM 843 C C . PHE A 1 107 ? 11.420 -0.889 1.530 1.00 94.06 107 PHE A C 1
ATOM 845 O O . PHE A 1 107 ? 11.195 -0.745 2.732 1.00 94.06 107 PHE A O 1
ATOM 852 N N . ILE A 1 108 ? 10.685 -1.706 0.767 1.00 91.88 108 ILE A N 1
ATOM 853 C CA . ILE A 1 108 ? 9.593 -2.557 1.270 1.00 91.88 108 ILE A CA 1
ATOM 854 C C . ILE A 1 108 ? 10.107 -3.439 2.407 1.00 91.88 108 ILE A C 1
ATOM 856 O O . ILE A 1 108 ? 9.491 -3.500 3.471 1.00 91.88 108 ILE A O 1
ATOM 860 N N . SER A 1 109 ? 11.261 -4.072 2.204 1.00 91.50 109 SER A N 1
ATOM 861 C CA . SER A 1 109 ? 11.885 -4.952 3.192 1.00 91.50 109 SER A CA 1
ATOM 862 C C . SER A 1 109 ? 12.300 -4.183 4.448 1.00 91.50 109 SER A C 1
ATOM 864 O O . SER A 1 109 ? 11.989 -4.603 5.564 1.00 91.50 109 SER A O 1
ATOM 866 N N . PHE A 1 110 ? 12.941 -3.023 4.280 1.00 90.88 110 PHE A N 1
ATOM 867 C CA . PHE A 1 110 ? 1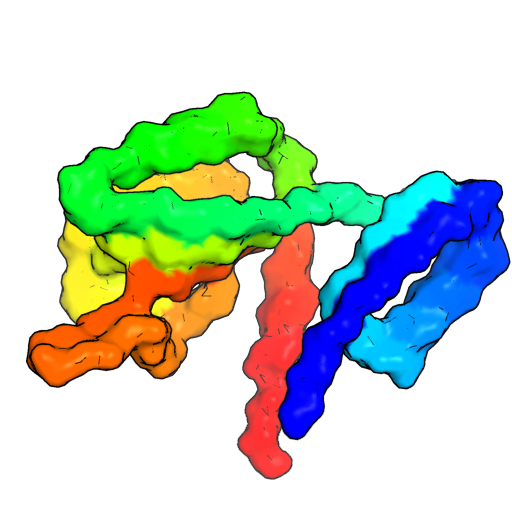3.380 -2.151 5.371 1.00 90.88 110 PHE A CA 1
ATOM 868 C C . PHE A 1 110 ? 12.211 -1.630 6.217 1.00 90.88 110 PHE A C 1
ATOM 870 O O . PHE A 1 110 ? 12.284 -1.622 7.444 1.00 90.88 110 PHE A O 1
ATOM 877 N N . ARG A 1 111 ? 11.112 -1.231 5.568 1.00 85.94 111 ARG A N 1
ATOM 878 C CA . ARG A 1 111 ? 9.880 -0.752 6.213 1.00 85.94 111 ARG A CA 1
ATOM 879 C C . ARG A 1 111 ? 8.967 -1.886 6.695 1.00 85.94 111 ARG A C 1
ATOM 881 O O . ARG A 1 111 ? 7.896 -1.597 7.221 1.00 85.94 111 ARG A O 1
ATOM 888 N N . GLN A 1 112 ? 9.366 -3.149 6.502 1.00 87.06 112 GLN A N 1
ATOM 889 C CA . GLN A 1 112 ? 8.573 -4.346 6.811 1.00 87.06 112 GLN A CA 1
ATOM 890 C C . GLN A 1 112 ? 7.164 -4.304 6.200 1.00 87.06 112 GLN A C 1
ATOM 892 O O . GLN A 1 112 ? 6.172 -4.694 6.821 1.00 87.06 112 GLN A O 1
ATOM 897 N N . LEU A 1 113 ? 7.081 -3.807 4.968 1.00 86.69 113 LEU A N 1
ATOM 898 C CA . LEU A 1 113 ? 5.843 -3.709 4.219 1.00 86.69 113 LEU A CA 1
ATOM 899 C C . LEU A 1 113 ? 5.544 -5.017 3.503 1.00 86.69 113 LEU A C 1
ATOM 901 O O . LEU A 1 113 ? 6.430 -5.756 3.082 1.00 86.69 113 LEU A O 1
ATOM 905 N N . PHE A 1 114 ? 4.258 -5.280 3.340 1.00 88.81 114 PHE A N 1
ATOM 906 C CA . PHE A 1 114 ? 3.748 -6.401 2.584 1.00 88.81 114 PHE A CA 1
ATOM 907 C C . PHE A 1 114 ? 3.162 -5.902 1.264 1.00 88.81 114 PHE A C 1
ATOM 909 O O . PHE A 1 114 ? 2.249 -5.075 1.277 1.00 88.81 114 PHE A O 1
ATOM 916 N N . LEU A 1 115 ? 3.675 -6.407 0.141 1.00 89.00 115 LEU A N 1
ATOM 917 C CA . LEU A 1 115 ? 3.112 -6.163 -1.186 1.00 89.00 115 LEU A CA 1
ATOM 918 C C . LEU A 1 115 ? 1.784 -6.909 -1.334 1.00 89.00 115 LEU A C 1
ATOM 920 O O . LEU A 1 115 ? 1.724 -8.123 -1.169 1.00 89.00 115 LEU A O 1
ATOM 924 N N . VAL A 1 116 ? 0.727 -6.175 -1.668 1.00 89.31 116 VAL A N 1
ATOM 925 C CA . VAL A 1 116 ? -0.627 -6.726 -1.821 1.00 89.31 116 VAL A CA 1
ATOM 926 C C . VAL A 1 116 ? -0.897 -7.190 -3.252 1.00 89.31 116 VAL A C 1
ATOM 928 O O . VAL A 1 116 ? -1.743 -8.060 -3.454 1.00 89.31 116 VAL A O 1
ATOM 931 N N . ASN A 1 117 ? -0.210 -6.622 -4.250 1.00 87.88 117 ASN A N 1
ATOM 932 C CA . ASN A 1 117 ? -0.407 -7.000 -5.647 1.00 87.88 117 ASN A CA 1
ATOM 933 C C . ASN A 1 117 ? -0.001 -8.469 -5.868 1.00 87.88 117 ASN A C 1
ATOM 935 O O . ASN A 1 117 ? 1.148 -8.824 -5.594 1.00 87.88 117 ASN A O 1
ATOM 939 N N . PRO A 1 118 ? -0.901 -9.313 -6.407 1.00 83.62 118 PRO A N 1
ATOM 940 C CA . PRO A 1 118 ? -0.536 -10.649 -6.855 1.00 83.62 118 PRO A CA 1
ATOM 941 C C . PRO A 1 118 ? 0.456 -10.580 -8.017 1.00 83.62 118 PRO A C 1
ATOM 943 O O . PRO A 1 118 ? 0.326 -9.736 -8.910 1.00 83.62 118 PRO A O 1
ATOM 946 N N . GLN A 1 119 ? 1.414 -11.503 -8.036 1.00 85.88 119 GLN A N 1
ATOM 947 C CA . GLN A 1 119 ? 2.404 -11.592 -9.111 1.00 85.88 119 GLN A CA 1
ATOM 948 C C . GLN A 1 119 ? 1.759 -11.861 -10.482 1.00 85.88 119 GLN A C 1
ATOM 950 O O . GLN A 1 119 ? 2.240 -11.375 -11.499 1.00 85.88 119 GLN A O 1
ATOM 955 N N . ASP A 1 120 ? 0.659 -12.611 -10.508 1.00 86.31 120 ASP A N 1
ATOM 956 C CA . ASP A 1 120 ? -0.116 -12.988 -11.694 1.00 86.31 120 ASP A CA 1
ATOM 957 C C . ASP A 1 120 ? -1.265 -12.012 -12.008 1.00 86.31 120 ASP A C 1
ATOM 959 O O . ASP A 1 120 ? -2.167 -12.318 -12.795 1.00 86.31 120 ASP A O 1
ATOM 963 N N . SER A 1 121 ? -1.245 -10.823 -11.399 1.00 85.31 121 SER A N 1
ATOM 964 C CA . SER A 1 121 ? -2.249 -9.791 -11.649 1.00 85.31 121 SER A CA 1
ATOM 965 C C . SER A 1 121 ? -2.233 -9.284 -13.095 1.00 85.31 121 SER A C 1
ATOM 967 O O . SER A 1 121 ? -1.216 -9.289 -13.792 1.00 85.31 121 SER A O 1
ATOM 969 N N . GLN A 1 122 ? -3.396 -8.820 -13.559 1.00 91.75 122 GLN A N 1
ATOM 970 C CA . GLN A 1 122 ? -3.498 -8.142 -14.851 1.00 91.75 122 GLN A CA 1
ATOM 971 C C . GLN A 1 122 ? -2.675 -6.839 -14.843 1.00 91.75 122 GLN A C 1
ATOM 973 O O . GLN A 1 122 ? -2.592 -6.195 -13.794 1.00 91.75 122 GLN A O 1
ATOM 978 N N . PRO A 1 123 ? -2.112 -6.419 -15.992 1.00 93.25 123 PRO A N 1
ATOM 979 C CA . PRO A 1 123 ? -1.392 -5.154 -16.096 1.00 93.25 123 PRO A CA 1
ATOM 980 C C . PRO A 1 123 ? -2.259 -3.974 -15.663 1.00 93.25 123 PRO A C 1
ATOM 982 O O . PRO A 1 123 ? -3.414 -3.856 -16.080 1.00 93.25 123 PRO A O 1
ATOM 985 N N . THR A 1 124 ? -1.686 -3.077 -14.866 1.00 92.75 124 THR A N 1
ATOM 986 C CA . THR A 1 124 ? -2.360 -1.851 -14.418 1.00 92.75 124 THR A CA 1
ATOM 987 C C . THR A 1 124 ? -2.196 -0.708 -15.421 1.00 92.75 124 THR A C 1
ATOM 989 O O . THR A 1 124 ? -3.020 0.203 -15.469 1.00 92.75 124 THR A O 1
ATOM 992 N N . PHE A 1 125 ? -1.203 -0.808 -16.311 1.00 93.19 125 PHE A N 1
ATOM 993 C CA . PHE A 1 125 ? -0.956 0.129 -17.399 1.00 93.19 125 PHE A CA 1
ATOM 994 C C . PHE A 1 125 ? -0.958 -0.585 -18.755 1.00 93.19 125 PHE A C 1
ATOM 996 O O . PHE A 1 125 ? -0.159 -1.490 -19.000 1.00 93.19 125 PHE A O 1
ATOM 1003 N N . ILE A 1 126 ? -1.831 -0.148 -19.670 1.00 94.38 126 ILE A N 1
ATOM 1004 C CA . ILE A 1 126 ? -1.898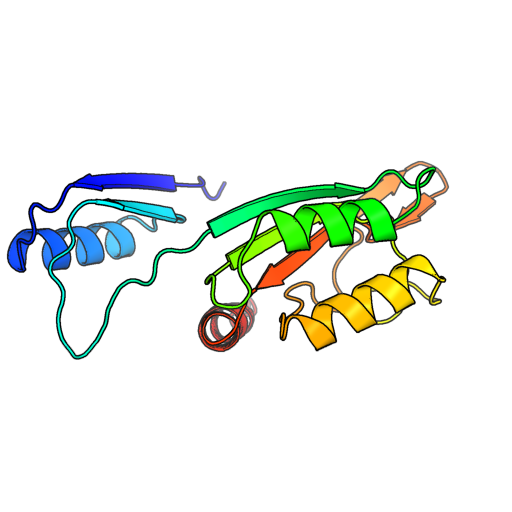 -0.652 -21.049 1.00 94.38 126 ILE A CA 1
ATOM 1005 C C . ILE A 1 126 ? -2.027 0.529 -22.014 1.00 94.38 126 ILE A C 1
ATOM 1007 O O . ILE A 1 126 ? -2.967 1.322 -21.939 1.00 94.38 126 ILE A O 1
ATOM 1011 N N . ARG A 1 127 ? -1.099 0.627 -22.967 1.00 92.69 127 ARG A N 1
ATOM 1012 C CA . ARG A 1 127 ? -1.154 1.535 -24.120 1.00 92.69 127 ARG A CA 1
ATOM 1013 C C . ARG A 1 127 ? -0.746 0.797 -25.391 1.00 92.69 127 ARG A C 1
ATOM 1015 O O . ARG A 1 127 ? -0.204 -0.303 -25.342 1.00 92.69 127 ARG A O 1
ATOM 1022 N N . SER A 1 128 ? -0.984 1.415 -26.550 1.00 92.69 128 SER A N 1
ATOM 1023 C CA . SER A 1 128 ? -0.533 0.869 -27.835 1.00 92.69 128 SER A CA 1
ATOM 1024 C C . SER A 1 128 ? 0.988 0.667 -27.825 1.00 92.69 128 SER A C 1
ATOM 1026 O O . SER A 1 128 ? 1.737 1.634 -27.933 1.00 92.69 128 SER A O 1
ATOM 1028 N N . GLY A 1 129 ? 1.429 -0.586 -27.685 1.00 89.50 129 GLY A N 1
ATOM 1029 C CA . GLY A 1 129 ? 2.843 -0.975 -27.661 1.00 89.50 129 GLY A CA 1
ATOM 1030 C C . GLY A 1 129 ? 3.513 -1.002 -26.281 1.00 89.50 129 GLY A C 1
ATOM 1031 O O . GLY A 1 129 ? 4.707 -1.274 -26.222 1.00 89.50 129 GLY A O 1
ATOM 1032 N N . ALA A 1 130 ? 2.788 -0.751 -25.186 1.00 89.44 130 ALA A N 1
ATOM 1033 C CA . ALA A 1 130 ? 3.348 -0.799 -23.83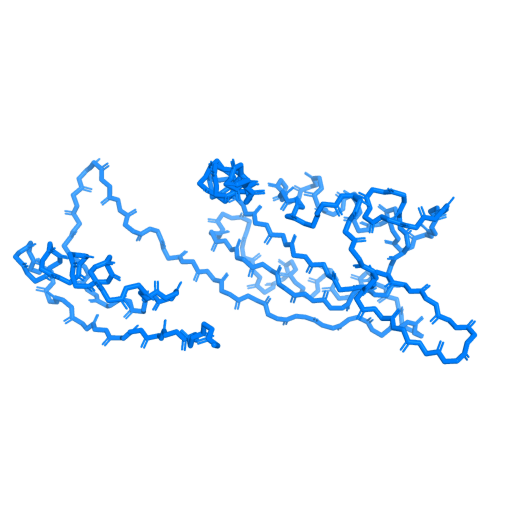5 1.00 89.44 130 ALA A CA 1
ATOM 1034 C C . ALA A 1 130 ? 2.365 -1.429 -22.842 1.00 89.44 130 ALA A C 1
ATOM 1036 O O . ALA A 1 130 ? 1.190 -1.066 -22.801 1.00 89.44 130 ALA A O 1
ATOM 1037 N N . VAL A 1 131 ? 2.867 -2.359 -22.034 1.00 93.44 131 VAL A N 1
ATOM 1038 C CA . VAL A 1 131 ? 2.123 -3.058 -20.981 1.00 93.44 131 VAL A CA 1
ATOM 1039 C C . VAL A 1 131 ? 2.990 -3.058 -19.726 1.00 93.44 131 VAL A C 1
ATOM 1041 O O . VAL A 1 131 ? 4.185 -3.343 -19.823 1.00 93.44 131 VAL A O 1
ATOM 1044 N N . GLY A 1 132 ? 2.417 -2.716 -18.573 1.00 93.88 132 GLY A N 1
ATOM 1045 C CA . GLY A 1 132 ? 3.156 -2.623 -17.316 1.00 93.88 132 GLY A CA 1
ATOM 1046 C C . GLY A 1 132 ? 2.290 -2.749 -16.063 1.00 93.88 132 GLY A C 1
ATOM 1047 O O . GLY A 1 132 ? 1.060 -2.715 -16.125 1.00 93.88 132 GLY A O 1
ATOM 1048 N N . TRP A 1 133 ? 2.977 -2.858 -14.928 1.00 96.44 133 TRP A N 1
ATOM 1049 C CA . TRP A 1 133 ? 2.433 -2.954 -13.572 1.00 96.44 133 TRP A CA 1
ATOM 1050 C C . TRP A 1 133 ? 3.069 -1.891 -12.654 1.00 96.44 133 TRP A C 1
ATOM 1052 O O . TRP A 1 133 ? 3.677 -2.246 -11.642 1.00 96.44 133 TRP A O 1
ATOM 1062 N N . PRO A 1 134 ? 3.039 -0.594 -13.020 1.00 95.19 134 PRO A N 1
ATOM 1063 C CA . PRO A 1 134 ? 3.707 0.429 -12.222 1.00 95.19 134 PRO A CA 1
ATOM 1064 C C . PRO A 1 134 ? 2.931 0.786 -10.936 1.00 95.19 134 PRO A C 1
ATOM 1066 O O . PRO A 1 134 ? 3.524 1.340 -10.009 1.00 95.19 134 PRO A O 1
ATOM 1069 N N . ASP A 1 135 ? 1.641 0.432 -10.857 1.00 95.81 135 ASP A N 1
ATOM 1070 C CA . ASP A 1 135 ? 0.751 0.731 -9.730 1.00 95.81 135 ASP A CA 1
ATOM 1071 C C . ASP A 1 135 ? 0.794 -0.373 -8.662 1.00 95.81 135 ASP A C 1
ATOM 1073 O O . ASP A 1 135 ? 0.385 -1.516 -8.898 1.00 95.81 135 ASP A O 1
ATOM 1077 N N . LEU A 1 136 ? 1.261 -0.035 -7.460 1.00 93.62 136 LEU A N 1
ATOM 1078 C CA . LEU A 1 136 ? 1.530 -0.986 -6.382 1.00 93.62 136 LEU A CA 1
ATOM 1079 C C . LEU A 1 136 ? 0.856 -0.573 -5.071 1.00 93.62 136 LEU A C 1
ATOM 1081 O O . LEU A 1 136 ? 0.711 0.610 -4.750 1.00 93.62 136 LEU A O 1
ATOM 1085 N N . HIS A 1 137 ? 0.473 -1.589 -4.298 1.00 91.19 137 HIS A N 1
ATOM 1086 C CA . HIS A 1 137 ? -0.166 -1.459 -2.997 1.00 91.19 137 HIS A CA 1
ATOM 1087 C C . HIS A 1 137 ? 0.653 -2.162 -1.912 1.00 91.19 137 HIS A C 1
ATOM 1089 O O . HIS A 1 137 ? 0.984 -3.344 -2.045 1.00 91.19 137 HIS A O 1
ATOM 1095 N N . TYR A 1 138 ? 0.910 -1.465 -0.805 1.00 88.31 138 TYR A N 1
ATOM 1096 C CA . TYR A 1 138 ? 1.666 -1.987 0.335 1.00 88.31 138 TYR A CA 1
ATOM 1097 C C . TYR A 1 138 ? 0.941 -1.773 1.658 1.00 88.31 138 TYR A C 1
ATOM 1099 O O . TYR A 1 138 ? 0.289 -0.749 1.851 1.00 88.31 138 TYR A O 1
ATOM 1107 N N . VAL A 1 139 ? 1.100 -2.706 2.598 1.00 85.38 139 VAL A N 1
ATOM 1108 C CA . VAL A 1 139 ? 0.515 -2.608 3.947 1.00 85.38 139 VAL A CA 1
ATOM 1109 C C . VAL A 1 139 ? 1.484 -3.064 5.036 1.00 85.38 139 VAL A C 1
ATOM 1111 O O . VAL A 1 139 ? 2.315 -3.936 4.800 1.00 85.38 139 VAL A O 1
ATOM 1114 N N . VAL A 1 140 ? 1.358 -2.528 6.252 1.00 76.06 140 VAL A N 1
ATOM 1115 C CA . VAL A 1 140 ? 2.097 -3.030 7.431 1.00 76.06 140 VAL A CA 1
ATOM 1116 C C . VAL A 1 140 ? 1.337 -4.218 8.064 1.00 76.06 140 VAL A C 1
ATOM 1118 O O . VAL A 1 140 ? 0.106 -4.177 8.160 1.00 76.06 140 VAL A O 1
ATOM 1121 N N . PRO A 1 141 ? 1.998 -5.311 8.493 1.00 60.78 141 PRO A N 1
ATOM 1122 C CA . PRO A 1 141 ? 1.362 -6.365 9.292 1.00 60.78 141 PRO A CA 1
ATOM 1123 C C . PRO A 1 141 ? 0.819 -5.809 10.627 1.00 60.78 141 PRO A C 1
ATOM 1125 O O . PRO A 1 141 ? 1.501 -5.010 11.251 1.00 60.78 141 PRO A O 1
ATOM 1128 N N . PRO A 1 142 ? -0.368 -6.232 11.110 1.00 55.88 142 PRO A N 1
ATOM 1129 C CA . PRO A 1 142 ? -1.019 -7.505 10.808 1.00 55.88 142 PRO A CA 1
ATOM 1130 C C . PRO A 1 142 ? -2.075 -7.458 9.690 1.00 55.88 142 PRO A C 1
ATOM 1132 O O . PRO A 1 142 ? -2.696 -8.493 9.429 1.00 55.88 142 PRO A O 1
ATOM 1135 N N . TYR A 1 143 ? -2.276 -6.322 9.009 1.00 54.81 143 TYR A N 1
ATOM 1136 C CA . TYR A 1 143 ? -3.310 -6.166 7.969 1.00 54.81 143 TYR A CA 1
ATOM 1137 C C . TYR A 1 143 ? -3.146 -7.135 6.787 1.00 54.81 143 TYR A C 1
ATOM 1139 O O . TYR A 1 143 ? -4.145 -7.534 6.183 1.00 54.81 143 TYR A O 1
ATOM 1147 N N . SER A 1 144 ? -1.922 -7.614 6.529 1.00 50.50 144 SER A N 1
ATOM 1148 C CA . SER A 1 144 ? -1.656 -8.677 5.551 1.00 50.50 144 SER A CA 1
ATOM 1149 C C . SER A 1 144 ? -2.478 -9.944 5.826 1.00 50.50 144 SER A C 1
ATOM 1151 O O . SER A 1 144 ? -3.048 -10.507 4.901 1.00 50.50 144 SER A O 1
ATOM 1153 N N . ARG A 1 145 ? -2.673 -10.365 7.086 1.00 42.53 145 ARG A N 1
ATOM 1154 C CA . ARG A 1 145 ? -3.448 -11.587 7.393 1.00 42.53 145 ARG A CA 1
ATOM 1155 C C . ARG A 1 145 ? -4.938 -11.468 7.052 1.00 42.53 145 ARG A C 1
ATOM 1157 O O . ARG A 1 145 ? -5.527 -12.455 6.621 1.00 42.53 145 ARG A O 1
ATOM 1164 N N . LYS A 1 146 ? -5.549 -10.286 7.215 1.00 45.03 146 LYS A N 1
ATOM 1165 C CA . LYS A 1 146 ? -6.972 -10.057 6.884 1.00 45.03 146 LYS A CA 1
ATOM 1166 C C . LYS A 1 146 ? -7.189 -9.843 5.379 1.00 45.03 146 LYS A C 1
ATOM 1168 O O . LYS A 1 146 ? -8.157 -10.373 4.842 1.00 45.03 146 LYS A O 1
ATOM 1173 N N . LEU A 1 147 ? -6.280 -9.142 4.691 1.00 48.22 147 LEU A N 1
ATOM 1174 C CA . LEU A 1 147 ? -6.353 -8.934 3.236 1.00 48.22 147 LEU A CA 1
ATOM 1175 C C . LEU A 1 147 ? -6.090 -10.230 2.449 1.00 48.22 147 LEU A C 1
ATOM 1177 O O . LEU A 1 147 ? -6.832 -10.539 1.518 1.00 48.22 147 LEU A O 1
ATOM 1181 N N . MET A 1 148 ? -5.118 -11.043 2.874 1.00 46.66 148 MET A N 1
ATOM 1182 C CA . MET A 1 148 ? -4.806 -12.334 2.237 1.00 46.66 148 MET A CA 1
ATOM 1183 C C . MET A 1 148 ? -5.910 -13.381 2.458 1.00 46.66 148 MET A C 1
ATOM 1185 O O . MET A 1 148 ? -6.156 -14.216 1.593 1.00 46.66 148 MET A O 1
ATOM 1189 N N . ALA A 1 149 ? -6.645 -13.310 3.575 1.00 44.22 149 ALA A N 1
ATOM 1190 C CA . ALA A 1 149 ? -7.817 -14.160 3.804 1.00 44.22 149 ALA A CA 1
ATOM 1191 C C . ALA A 1 149 ? -9.003 -13.815 2.875 1.00 44.22 149 ALA A C 1
ATOM 1193 O O . ALA A 1 149 ? -9.835 -14.677 2.595 1.00 44.22 149 ALA A O 1
ATOM 1194 N N . GLY A 1 150 ? -9.077 -12.576 2.373 1.00 43.00 150 GLY A N 1
ATOM 1195 C CA . GLY A 1 150 ? -10.108 -12.125 1.431 1.00 43.00 150 GLY A CA 1
ATOM 1196 C C . GLY A 1 150 ? -9.865 -12.539 -0.025 1.00 43.00 150 GLY A C 1
ATOM 1197 O O . GLY A 1 150 ? -10.823 -12.636 -0.788 1.00 43.00 150 GLY A O 1
ATOM 1198 N N . GLN A 1 151 ? -8.618 -12.839 -0.408 1.00 41.81 151 GLN A N 1
ATOM 1199 C CA . GLN A 1 151 ? -8.265 -13.239 -1.780 1.00 41.81 151 GLN A CA 1
ATOM 1200 C C . GLN A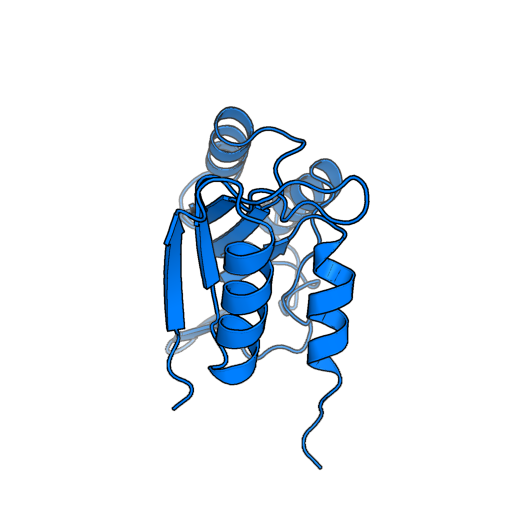 1 151 ? -8.533 -14.726 -2.093 1.00 41.81 151 GLN A C 1
ATOM 1202 O O . GLN A 1 151 ? -8.461 -15.132 -3.248 1.00 41.81 151 GLN A O 1
ATOM 1207 N N . HIS A 1 152 ? -8.937 -15.533 -1.102 1.00 31.11 152 HIS A N 1
ATOM 1208 C CA . HIS A 1 152 ? -9.300 -16.949 -1.282 1.00 31.11 152 HIS A CA 1
ATOM 1209 C C . HIS A 1 152 ? -10.787 -17.215 -1.582 1.00 31.11 152 HIS A C 1
ATOM 1211 O O . HIS A 1 152 ? -11.205 -18.372 -1.617 1.00 31.11 152 HIS A O 1
ATOM 1217 N N . LYS A 1 153 ? -11.611 -16.190 -1.839 1.00 31.55 153 LYS A N 1
ATOM 1218 C CA . LYS A 1 153 ? -12.951 -16.406 -2.415 1.00 31.55 153 LYS A CA 1
ATOM 1219 C C . LYS A 1 153 ? -12.862 -16.394 -3.940 1.00 31.55 153 LYS A C 1
ATOM 1221 O O . LYS A 1 153 ? -13.270 -15.439 -4.594 1.00 31.55 153 LYS A O 1
ATOM 1226 N N . THR A 1 154 ? -12.304 -17.467 -4.496 1.00 29.61 154 THR A N 1
ATOM 1227 C CA . THR A 1 154 ? -12.457 -17.785 -5.917 1.00 29.61 154 THR A CA 1
ATOM 1228 C C . THR A 1 154 ? -13.930 -18.037 -6.201 1.00 29.61 154 THR A C 1
ATOM 1230 O O . THR A 1 154 ? -14.559 -18.870 -5.549 1.00 29.61 154 THR A O 1
ATOM 1233 N N . TRP A 1 155 ? -14.477 -17.303 -7.166 1.00 30.42 155 TRP A N 1
ATOM 1234 C CA . TRP A 1 155 ? -15.746 -17.647 -7.788 1.00 30.42 155 TRP A CA 1
ATOM 1235 C C . TRP A 1 155 ? -15.606 -19.030 -8.434 1.00 30.42 155 TRP A C 1
ATOM 1237 O O . TRP A 1 155 ? -14.809 -19.207 -9.354 1.00 30.42 155 TRP A O 1
ATOM 1247 N N . THR A 1 156 ? -16.379 -19.988 -7.936 1.00 34.75 156 THR A N 1
ATOM 1248 C CA . THR A 1 156 ? -16.857 -21.156 -8.684 1.00 34.75 156 THR A CA 1
ATOM 1249 C C . THR A 1 156 ? -18.362 -21.187 -8.552 1.00 34.75 156 THR A C 1
ATOM 1251 O O . THR A 1 156 ? -18.815 -21.013 -7.395 1.00 34.75 156 THR A O 1
#

InterPro domains:
  IPR005135 Endonuclease/exonuclease/phosphatas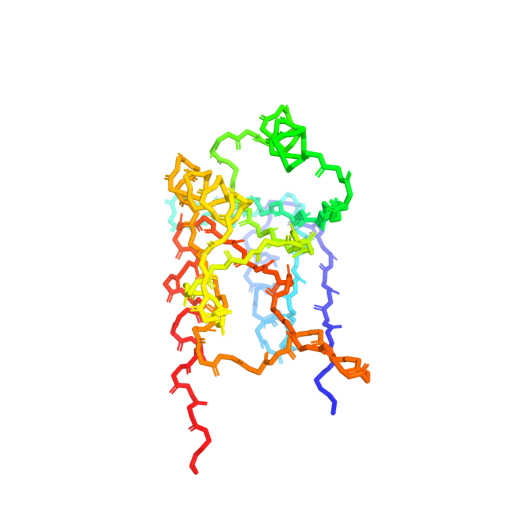e [PF14529] (51-146)
  IPR036691 Endonuclease/exonuclease/phosphatase superfamily [G3DSA:3.60.10.10] (3-46)
  IPR036691 Endonuclease/exonuclease/phosphatase superfamily [G3DSA:3.60.10.10] (47-148)
  IPR036691 Endonuclease/exonuclease/phosphatase superfamily [SSF56219] (3-143)

Organism: Caerostris extrusa (NCBI:txid172846)

Foldseek 3Di:
DPDAAEEEDEQQLDPVSQVVVVVVCVVVVHPYYHYHNHNDDPPDDPADEAEAEDEDDLPDDLVVRLVVVPVPDDLPHWYKYKYQQNFDDLQQAHPDGDPSVVVVVVSCVVSVKDWLHHSPDAFPDDDDVDTHNRITIIGHPPVCVVSVVVVPPDDD

Sequence (156 aa):
MNVFKIAQQNLQHSKAATLLFIKLLEEKDFSIACVQEPYITNEHIPEDVALTSTYSSPSEDLDSTLQDYSSTIPMNTHQIICGDFNAHSTTWGYNSEDQRGKLLMDFISFRQLFLVNPQDSQPTFIRSGAVGWPDLHYVVPPYSRKLMAGQHKTWT

pLDDT: mean 81.78, std 16.52, range [29.61, 97.56]

Radius of gyration: 18.23 Å; chains: 1; bounding box: 41×33×54 Å

Secondary structure (DSSP, 8-state):
-PPP-EEEEE-TT-HHHHHHHHHHHHHTT-SEEEEESPPP-SS---PPEEEEEEE--TTS-HHHHHHHHHHHS-TT-EEEEEEE-----GGGT-SS--HHHHHHHHHHHHTT-EE-S-TTPPPSEEETTEEE--EEEEE-TTHHHHHHHHTT----